Protein AF-A0A965PHQ6-F1 (afdb_monomer_lite)

Sequence (82 aa):
MTKRTKTWKIGEYCAGGVIRAKSCGELVKLEVRDYSTDELLNHAAFGRIHERQIFEFLTTFTTPYYADNVLAWIRQKVWGLA

pLDDT: mean 85.71, std 9.2, range [58.72, 94.38]

Secondary structure (DSSP, 8-state):
--EEEEEEE-TTTSSSSEEEEEEETTEEEEEEE-TTT--EEEEEEE-GGGHHHHHHHHHHHS-HHHHHHHHHHHIIIII---

Radius of gyration: 11.78 Å; chains: 1; bounding box: 31×21×34 Å

Foldseek 3Di:
DDWDKDWAQQQVFWQQRIWMWIDDAQKIKIFRAHNPPRHTPDIDIDGPVCLVVQQVVVVVTGPSVVSVVVSVCSCCPRVVHD

Structure (mmCIF, N/CA/C/O backbone):
data_AF-A0A965PHQ6-F1
#
_entry.id   AF-A0A965PHQ6-F1
#
loop_
_atom_site.group_PDB
_atom_site.id
_atom_site.type_symbol
_atom_site.label_atom_id
_atom_site.label_alt_id
_atom_site.label_comp_id
_atom_site.label_asym_id
_atom_site.label_entity_id
_atom_site.label_seq_id
_atom_site.pdbx_PDB_ins_code
_atom_site.Cartn_x
_atom_site.Cartn_y
_atom_site.Cartn_z
_atom_site.occupancy
_atom_site.B_iso_or_equiv
_atom_site.auth_seq_id
_atom_site.auth_comp_id
_atom_site.auth_asym_id
_atom_site.auth_atom_id
_atom_site.pdbx_PDB_model_num
ATOM 1 N N . MET A 1 1 ? -0.421 -4.834 21.524 1.00 61.28 1 MET A N 1
ATOM 2 C CA . MET A 1 1 ? -0.746 -4.289 20.185 1.00 61.28 1 MET A CA 1
ATOM 3 C C . MET A 1 1 ? -0.862 -5.428 19.191 1.00 61.28 1 MET A C 1
ATOM 5 O O . MET A 1 1 ? 0.048 -6.247 19.118 1.00 61.28 1 MET A O 1
ATOM 9 N N . THR A 1 2 ? -1.961 -5.492 18.443 1.00 75.81 2 THR A N 1
ATOM 10 C CA . THR A 1 2 ? -2.176 -6.547 17.445 1.00 75.81 2 THR A CA 1
ATOM 11 C C . THR A 1 2 ? -1.375 -6.233 16.186 1.00 75.81 2 THR A C 1
ATOM 13 O O . THR A 1 2 ? -1.577 -5.190 15.564 1.00 75.81 2 THR A O 1
ATOM 16 N N . LYS A 1 3 ? -0.455 -7.129 15.821 1.00 84.50 3 LYS A N 1
ATOM 17 C CA . LYS A 1 3 ? 0.297 -7.054 14.565 1.00 84.50 3 LYS A CA 1
ATOM 18 C C . LYS A 1 3 ? -0.443 -7.854 13.504 1.00 84.50 3 LYS A C 1
ATOM 20 O O . LYS A 1 3 ? -0.803 -9.003 13.748 1.00 84.50 3 LYS A O 1
ATOM 25 N N . ARG A 1 4 ? -0.674 -7.265 12.334 1.00 87.25 4 ARG A N 1
ATOM 26 C CA . ARG A 1 4 ? -1.291 -7.948 11.189 1.00 87.25 4 ARG A CA 1
ATOM 27 C C . ARG A 1 4 ? -0.428 -7.702 9.965 1.00 87.25 4 ARG A C 1
ATOM 29 O O . ARG A 1 4 ? 0.065 -6.597 9.769 1.00 87.25 4 ARG A O 1
ATOM 36 N N . THR A 1 5 ? -0.204 -8.740 9.168 1.00 91.25 5 THR A N 1
ATOM 37 C CA . THR A 1 5 ? 0.547 -8.625 7.916 1.00 91.25 5 THR A CA 1
ATOM 38 C C . THR A 1 5 ? -0.247 -9.273 6.801 1.00 91.25 5 THR A C 1
ATOM 40 O O . THR A 1 5 ? -0.742 -10.386 6.970 1.00 91.25 5 THR A O 1
ATOM 43 N N . LYS A 1 6 ? -0.355 -8.591 5.663 1.00 89.75 6 LYS A N 1
ATOM 44 C CA . LYS A 1 6 ? -0.887 -9.169 4.431 1.00 89.75 6 LYS A CA 1
ATOM 45 C C . LYS A 1 6 ? 0.009 -8.798 3.264 1.00 89.75 6 LYS A C 1
ATOM 47 O O . LYS A 1 6 ? 0.548 -7.695 3.214 1.00 89.75 6 LYS A O 1
ATOM 52 N N . THR A 1 7 ? 0.178 -9.753 2.358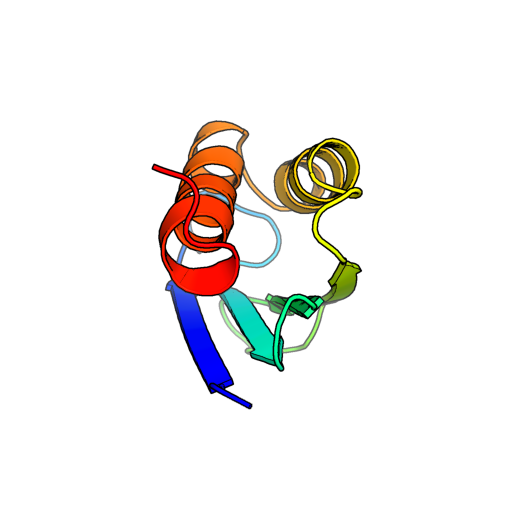 1.00 89.69 7 THR A N 1
ATOM 53 C CA . THR A 1 7 ? 0.970 -9.592 1.143 1.00 89.69 7 THR A CA 1
ATOM 54 C C . THR A 1 7 ? 0.081 -9.877 -0.057 1.00 89.69 7 THR A C 1
ATOM 56 O O . THR A 1 7 ? -0.627 -10.884 -0.067 1.00 89.69 7 THR A O 1
ATOM 59 N N . TRP A 1 8 ? 0.129 -9.002 -1.051 1.00 87.62 8 TRP A N 1
ATOM 60 C CA . TRP A 1 8 ? -0.505 -9.168 -2.350 1.00 87.62 8 TRP A CA 1
ATOM 61 C C . TRP A 1 8 ? 0.592 -9.352 -3.391 1.00 87.62 8 TRP A C 1
ATOM 63 O O . TRP A 1 8 ? 1.547 -8.580 -3.409 1.00 87.62 8 TRP A O 1
ATOM 73 N N . LYS A 1 9 ? 0.453 -10.371 -4.239 1.00 84.19 9 LYS A N 1
ATOM 74 C CA . LYS A 1 9 ? 1.308 -10.586 -5.409 1.00 84.19 9 LYS A CA 1
ATOM 75 C C . LYS A 1 9 ? 0.495 -1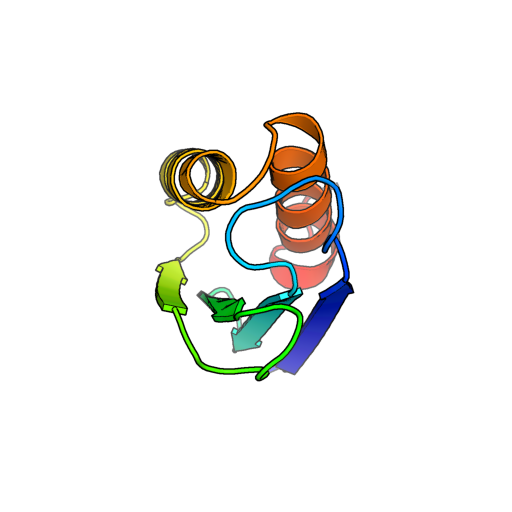0.200 -6.642 1.00 84.19 9 LYS A C 1
ATOM 77 O O . LYS A 1 9 ? -0.472 -10.880 -6.959 1.00 84.19 9 LYS A O 1
ATOM 82 N N . ILE A 1 10 ? 0.844 -9.079 -7.260 1.00 80.12 10 ILE A N 1
ATOM 83 C CA . ILE A 1 10 ? 0.075 -8.389 -8.305 1.00 80.12 10 ILE A CA 1
ATOM 84 C C . ILE A 1 10 ? 0.929 -8.175 -9.573 1.00 80.12 10 ILE A C 1
ATOM 86 O O . ILE A 1 10 ? 0.690 -7.255 -10.347 1.00 80.12 10 ILE A O 1
ATOM 90 N N . GLY A 1 11 ? 1.952 -9.019 -9.763 1.00 62.84 11 GLY A N 1
ATOM 91 C CA . GLY A 1 11 ? 3.080 -8.817 -10.684 1.00 62.84 11 GLY A CA 1
ATOM 92 C C . GLY A 1 11 ? 2.781 -8.556 -12.156 1.00 62.84 11 GLY A C 1
ATOM 93 O O . GLY A 1 11 ? 3.639 -7.996 -12.822 1.00 62.84 11 GLY A O 1
ATOM 94 N N . GLU A 1 12 ? 1.593 -8.886 -12.658 1.00 59.41 12 GLU A N 1
ATOM 95 C CA . GLU A 1 12 ? 1.213 -8.583 -14.048 1.00 59.41 12 GLU A CA 1
ATOM 96 C C . GLU A 1 12 ? 0.593 -7.189 -14.229 1.00 59.41 12 GLU A C 1
ATOM 98 O O . GLU A 1 12 ? 0.546 -6.681 -15.345 1.00 59.41 12 GLU A O 1
ATOM 103 N N . TYR A 1 13 ? 0.121 -6.550 -13.154 1.00 59.97 13 TYR A N 1
ATOM 104 C CA . TYR A 1 13 ? -0.744 -5.367 -13.248 1.00 59.97 13 TYR A CA 1
ATOM 105 C C . TYR A 1 13 ? -0.136 -4.102 -12.618 1.00 59.97 13 TYR A C 1
ATOM 107 O O . TYR A 1 13 ? -0.814 -3.074 -12.555 1.00 59.97 13 TYR A O 1
ATOM 115 N N . CYS A 1 14 ? 1.084 -4.163 -12.062 1.00 59.59 14 CYS A N 1
ATOM 116 C CA . CYS A 1 14 ? 1.613 -3.138 -11.145 1.00 59.59 14 CYS A CA 1
ATOM 117 C C . CYS A 1 14 ? 3.143 -2.982 -11.221 1.00 59.59 14 CYS A C 1
ATOM 119 O O . CYS A 1 14 ? 3.867 -3.977 -11.256 1.00 59.59 14 CYS A O 1
ATOM 121 N N . ALA A 1 15 ? 3.638 -1.740 -11.148 1.00 58.72 15 ALA A N 1
ATOM 122 C CA . ALA A 1 15 ? 5.051 -1.426 -10.947 1.00 58.72 15 ALA A CA 1
ATOM 123 C C . ALA A 1 15 ? 5.436 -1.741 -9.492 1.00 58.72 15 ALA A C 1
ATOM 125 O O . ALA A 1 15 ? 5.043 -1.040 -8.563 1.00 58.72 15 ALA A O 1
ATOM 126 N N . GLY A 1 16 ? 6.174 -2.831 -9.286 1.00 64.06 16 GLY A N 1
ATOM 127 C CA . GLY A 1 16 ? 6.342 -3.426 -7.962 1.00 64.06 16 GLY A CA 1
ATOM 128 C C . GLY A 1 16 ? 5.241 -4.440 -7.687 1.00 64.06 16 GLY A C 1
ATOM 129 O O . GLY A 1 16 ? 4.222 -4.156 -7.057 1.00 64.06 16 GLY A O 1
ATOM 130 N N . GLY A 1 17 ? 5.447 -5.652 -8.192 1.00 71.69 17 GLY A N 1
ATOM 131 C CA . GLY A 1 17 ? 4.453 -6.715 -8.169 1.00 71.69 17 GLY A CA 1
ATOM 132 C C . GLY A 1 17 ? 4.167 -7.329 -6.807 1.00 71.69 17 GLY A C 1
ATOM 133 O O . GLY A 1 17 ? 3.421 -8.306 -6.749 1.00 71.69 17 GLY A O 1
ATOM 134 N N . VAL A 1 18 ? 4.736 -6.817 -5.716 1.00 81.94 18 VAL A N 1
ATOM 135 C CA . VAL A 1 18 ? 4.439 -7.289 -4.365 1.00 81.94 18 VAL A CA 1
ATOM 136 C C . VAL A 1 18 ? 4.155 -6.111 -3.436 1.00 81.94 18 VAL A C 1
ATOM 138 O O . VAL A 1 18 ? 5.038 -5.316 -3.127 1.00 81.94 18 VAL A O 1
ATOM 141 N N . ILE A 1 19 ? 2.924 -6.035 -2.925 1.00 88.00 19 ILE A N 1
ATOM 142 C CA . ILE A 1 19 ? 2.524 -5.065 -1.896 1.00 88.00 19 ILE A CA 1
ATOM 143 C C . ILE A 1 19 ? 2.455 -5.794 -0.558 1.00 88.00 19 ILE A C 1
ATOM 145 O O . ILE A 1 19 ? 1.815 -6.838 -0.449 1.00 88.00 19 ILE A O 1
ATOM 149 N N . ARG A 1 20 ? 3.093 -5.261 0.484 1.00 90.19 20 ARG A N 1
ATOM 150 C CA . ARG A 1 20 ? 3.085 -5.831 1.837 1.00 90.19 20 ARG A CA 1
ATOM 151 C C . ARG A 1 20 ? 2.637 -4.777 2.842 1.00 90.19 20 ARG A C 1
ATOM 153 O O . ARG A 1 20 ? 3.342 -3.803 3.080 1.00 90.19 20 ARG A O 1
ATOM 160 N N . ALA A 1 21 ? 1.483 -4.998 3.465 1.00 90.12 21 ALA A N 1
ATOM 161 C CA . ALA A 1 21 ? 0.971 -4.162 4.545 1.00 90.12 21 ALA A CA 1
ATOM 162 C C . ALA A 1 21 ? 1.300 -4.795 5.896 1.00 90.12 21 ALA A C 1
ATOM 164 O O . ALA A 1 21 ? 0.942 -5.948 6.139 1.00 90.12 21 ALA A O 1
ATOM 165 N N . LYS A 1 22 ? 1.958 -4.042 6.778 1.00 90.94 22 LYS A N 1
ATOM 166 C CA . LYS A 1 22 ? 2.289 -4.425 8.157 1.00 90.94 22 LYS A CA 1
ATOM 167 C C . LYS A 1 22 ? 1.640 -3.433 9.112 1.00 90.94 22 LYS A C 1
ATOM 169 O O . LYS A 1 22 ? 1.937 -2.246 9.038 1.00 90.94 22 LYS A O 1
ATOM 174 N N . SER A 1 23 ? 0.792 -3.895 10.022 1.00 89.38 23 SER A N 1
ATOM 175 C CA . SER A 1 23 ? 0.172 -3.034 11.030 1.00 89.38 23 SER A CA 1
ATOM 176 C C . SER A 1 23 ? 0.831 -3.170 12.402 1.00 89.38 23 SER A C 1
ATOM 178 O O . SER A 1 23 ? 1.244 -4.260 12.812 1.00 89.38 23 SER A O 1
ATOM 180 N N . CYS A 1 24 ? 0.881 -2.059 13.132 1.00 85.44 24 CYS A N 1
ATOM 181 C CA . CYS A 1 24 ? 1.227 -2.006 14.548 1.00 85.44 24 CYS A CA 1
ATOM 182 C C . CYS A 1 24 ? 0.258 -1.044 15.248 1.00 85.44 24 CYS A C 1
ATOM 184 O O . CYS A 1 24 ? 0.427 0.173 15.188 1.00 85.44 24 CYS A O 1
ATOM 186 N N . GLY A 1 25 ? -0.799 -1.584 15.862 1.00 84.88 25 GLY A N 1
ATOM 187 C CA . GLY A 1 25 ? -1.912 -0.753 16.332 1.00 84.88 25 GLY A CA 1
ATOM 188 C C . GLY A 1 25 ? -2.678 -0.149 15.151 1.00 84.88 25 GLY A C 1
ATOM 189 O O . GLY A 1 25 ? -3.046 -0.879 14.233 1.00 84.88 25 GLY A O 1
ATOM 190 N N . GLU A 1 26 ? -2.894 1.167 15.173 1.00 84.44 26 GLU A N 1
ATOM 191 C CA . GLU A 1 26 ? -3.600 1.903 14.109 1.00 84.44 26 GLU A CA 1
ATOM 192 C C . GLU A 1 26 ? -2.696 2.333 12.945 1.00 84.44 26 GLU A C 1
ATOM 194 O O . GLU A 1 26 ? -3.191 2.757 11.898 1.00 84.44 26 GLU A O 1
ATOM 199 N N . LEU A 1 27 ? -1.376 2.223 13.115 1.00 90.00 27 LEU A N 1
ATOM 200 C CA . LEU A 1 27 ? -0.407 2.542 12.076 1.00 90.00 27 LEU A CA 1
ATOM 201 C C . LEU A 1 27 ? -0.241 1.355 11.128 1.00 90.00 27 LEU A C 1
ATOM 203 O O . LEU A 1 27 ? -0.096 0.207 11.563 1.00 90.00 27 LEU A O 1
ATOM 207 N N . VAL A 1 28 ? -0.200 1.643 9.831 1.00 92.81 28 VAL A N 1
ATOM 208 C CA . VAL A 1 28 ? 0.078 0.676 8.772 1.00 92.81 28 VAL A CA 1
ATOM 209 C C . VAL A 1 28 ? 1.290 1.122 7.963 1.00 92.81 28 VAL A C 1
ATOM 211 O O . VAL A 1 28 ? 1.335 2.226 7.432 1.00 92.81 28 VAL A O 1
ATOM 214 N N . LYS A 1 29 ? 2.291 0.249 7.871 1.00 94.38 29 LYS A N 1
ATOM 215 C CA . LYS A 1 29 ? 3.428 0.387 6.965 1.00 94.38 29 LYS A CA 1
ATOM 216 C C . LYS A 1 29 ? 3.137 -0.389 5.687 1.00 94.38 29 LYS A C 1
ATOM 218 O O . LYS A 1 29 ? 2.880 -1.591 5.748 1.00 94.38 29 LYS A O 1
ATOM 223 N N . LEU A 1 30 ? 3.205 0.290 4.553 1.00 92.88 30 LEU A N 1
ATOM 224 C CA . LEU A 1 30 ? 3.108 -0.292 3.222 1.00 92.88 30 LEU A CA 1
ATOM 225 C C . LEU A 1 30 ? 4.506 -0.395 2.622 1.00 92.88 30 LEU A C 1
ATOM 227 O O . LEU A 1 30 ? 5.268 0.566 2.655 1.00 92.88 30 LEU A O 1
ATOM 231 N N . GLU A 1 31 ? 4.844 -1.569 2.106 1.00 93.31 31 GLU A N 1
ATOM 232 C CA . GLU A 1 31 ? 6.069 -1.842 1.357 1.00 93.31 31 GLU A CA 1
ATOM 233 C C . GLU A 1 31 ? 5.674 -2.285 -0.052 1.00 93.31 31 GLU A C 1
ATOM 235 O O . GLU A 1 31 ? 4.876 -3.211 -0.202 1.00 93.31 31 GLU A O 1
ATOM 240 N N . VAL A 1 32 ? 6.238 -1.633 -1.063 1.00 90.75 32 VAL A N 1
ATOM 241 C CA . VAL A 1 32 ? 6.134 -2.008 -2.474 1.00 90.75 32 VAL A CA 1
ATOM 242 C C . VAL A 1 32 ? 7.465 -2.621 -2.881 1.00 90.75 32 VAL A C 1
ATOM 244 O O . VAL A 1 32 ? 8.521 -2.022 -2.658 1.00 90.75 32 VAL A O 1
ATOM 247 N N . ARG A 1 33 ? 7.419 -3.830 -3.432 1.00 89.62 33 ARG A N 1
ATOM 248 C CA . ARG A 1 33 ? 8.595 -4.618 -3.792 1.00 89.62 33 ARG A CA 1
ATOM 249 C C . ARG A 1 33 ? 8.517 -5.100 -5.229 1.00 89.62 33 ARG A C 1
ATOM 251 O O . ARG A 1 33 ? 7.421 -5.320 -5.750 1.00 89.62 33 ARG A O 1
ATOM 258 N N . ASP A 1 34 ? 9.681 -5.272 -5.840 1.00 86.25 34 ASP A N 1
ATOM 259 C CA . ASP A 1 34 ? 9.792 -5.859 -7.167 1.00 86.25 34 ASP A CA 1
ATOM 260 C C . ASP A 1 34 ? 9.273 -7.305 -7.176 1.00 86.25 34 ASP A C 1
ATOM 262 O O . ASP A 1 34 ? 9.418 -8.043 -6.201 1.00 86.25 34 ASP A O 1
ATOM 266 N N . TYR A 1 35 ? 8.642 -7.710 -8.278 1.00 82.06 35 TYR A N 1
ATOM 267 C CA . TYR A 1 35 ? 8.071 -9.053 -8.393 1.00 82.06 35 TYR A CA 1
ATOM 268 C C . TYR A 1 35 ? 9.136 -10.145 -8.518 1.00 82.06 35 TYR A C 1
ATOM 270 O O . TYR A 1 35 ? 8.954 -11.245 -7.996 1.00 82.06 35 TYR A O 1
ATOM 278 N N . SER A 1 36 ? 10.219 -9.846 -9.231 1.00 80.50 36 SER A N 1
ATOM 279 C CA . SER A 1 36 ? 11.241 -10.813 -9.623 1.00 80.50 36 SER A CA 1
ATOM 280 C C . SER A 1 36 ? 12.351 -10.900 -8.582 1.00 80.50 36 SER A C 1
ATOM 282 O O . SER A 1 36 ? 12.802 -11.998 -8.264 1.00 80.50 36 SER A O 1
ATOM 284 N N . THR A 1 37 ? 12.781 -9.760 -8.034 1.00 84.50 37 THR A N 1
ATOM 285 C CA . THR A 1 37 ? 13.920 -9.686 -7.105 1.00 84.50 37 THR A CA 1
ATOM 286 C C . THR A 1 37 ? 13.515 -9.561 -5.630 1.00 84.50 37 THR A C 1
ATOM 288 O O . THR A 1 37 ? 14.366 -9.704 -4.757 1.00 84.50 37 THR A O 1
ATOM 291 N N . ASP A 1 38 ? 12.232 -9.311 -5.325 1.00 83.06 38 ASP A N 1
ATOM 292 C CA . ASP A 1 38 ? 11.718 -8.931 -3.987 1.00 83.06 38 ASP A CA 1
ATOM 293 C C . ASP A 1 38 ? 12.420 -7.696 -3.377 1.00 83.06 38 ASP A C 1
ATOM 295 O O . ASP A 1 38 ? 12.288 -7.416 -2.176 1.00 83.06 38 ASP A O 1
ATOM 299 N N . GLU A 1 39 ? 13.142 -6.920 -4.193 1.00 87.75 39 GLU A N 1
ATOM 300 C CA . GLU A 1 39 ? 13.803 -5.693 -3.760 1.00 87.75 39 GLU A CA 1
ATOM 301 C C . GLU A 1 39 ? 12.776 -4.645 -3.337 1.00 87.75 39 GLU A C 1
ATOM 303 O O . GLU A 1 39 ? 11.717 -4.487 -3.946 1.00 87.75 39 GLU A O 1
ATOM 308 N N . LEU A 1 40 ? 13.082 -3.915 -2.263 1.00 89.00 40 LEU A N 1
ATOM 309 C CA . LEU A 1 40 ? 12.213 -2.857 -1.763 1.00 89.00 40 LEU A CA 1
ATOM 310 C C . LEU A 1 40 ? 12.304 -1.636 -2.679 1.00 89.00 40 LEU A C 1
ATOM 312 O O . LEU A 1 40 ? 13.293 -0.911 -2.643 1.00 89.00 40 LEU A O 1
ATOM 316 N N . LEU A 1 41 ? 11.240 -1.382 -3.438 1.00 89.06 41 LEU A N 1
ATOM 317 C CA . LEU A 1 41 ? 11.150 -0.234 -4.338 1.00 89.06 41 LEU A CA 1
ATOM 318 C C . LEU A 1 41 ? 10.724 1.026 -3.588 1.00 89.06 41 LEU A C 1
ATOM 320 O O . LEU A 1 41 ? 11.288 2.098 -3.785 1.00 89.06 41 LEU A O 1
ATOM 324 N N . ASN A 1 42 ? 9.715 0.909 -2.719 1.00 90.94 42 ASN A N 1
ATOM 325 C CA . ASN A 1 42 ? 9.225 2.038 -1.934 1.00 90.94 42 ASN A CA 1
ATOM 326 C C . ASN A 1 42 ? 8.536 1.575 -0.642 1.00 90.94 42 ASN A C 1
ATOM 328 O O . ASN A 1 42 ? 8.077 0.437 -0.528 1.00 90.94 42 ASN A O 1
ATOM 332 N N . HIS A 1 43 ? 8.452 2.456 0.352 1.00 93.00 43 HIS A N 1
ATOM 333 C CA . HIS A 1 43 ? 7.663 2.226 1.551 1.00 93.00 43 HIS A CA 1
ATOM 334 C C . HIS A 1 43 ? 7.186 3.530 2.186 1.00 93.00 43 HIS A C 1
ATOM 336 O O . HIS A 1 43 ? 7.872 4.546 2.152 1.00 93.00 43 HIS A O 1
ATOM 342 N N . ALA A 1 44 ? 6.038 3.467 2.850 1.00 93.31 44 ALA A N 1
ATOM 343 C CA . ALA A 1 44 ? 5.506 4.572 3.634 1.00 93.31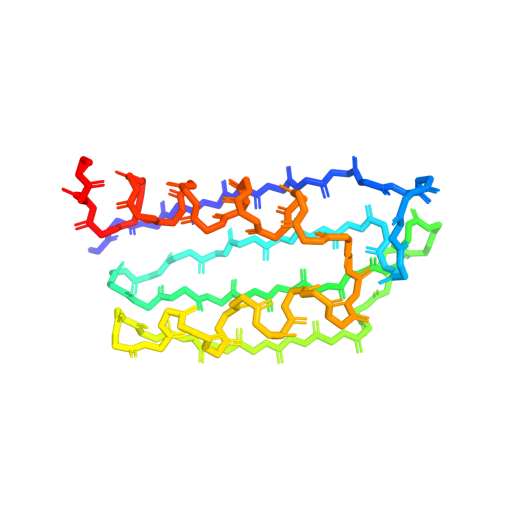 44 ALA A CA 1
ATOM 344 C C . ALA A 1 44 ? 4.691 4.046 4.821 1.00 93.31 44 ALA A C 1
ATOM 346 O O . ALA A 1 44 ? 4.205 2.912 4.807 1.00 93.31 44 ALA A O 1
ATOM 347 N N . ALA A 1 45 ? 4.577 4.853 5.875 1.00 93.12 45 ALA A N 1
ATOM 348 C CA . ALA A 1 45 ? 3.789 4.537 7.058 1.00 93.12 45 ALA A CA 1
ATOM 349 C C . ALA A 1 45 ? 2.658 5.551 7.213 1.00 93.12 45 ALA A C 1
ATOM 351 O O . ALA A 1 45 ? 2.871 6.754 7.088 1.00 93.12 45 ALA A O 1
ATOM 352 N N . PHE A 1 46 ? 1.464 5.048 7.499 1.00 92.75 46 PHE A N 1
ATOM 353 C CA . PHE A 1 46 ? 0.237 5.824 7.500 1.00 92.75 46 PHE A CA 1
ATOM 354 C C . PHE A 1 46 ? -0.595 5.523 8.743 1.00 92.75 46 PHE A C 1
ATOM 356 O O . PHE A 1 46 ? -0.614 4.395 9.238 1.00 92.75 46 PHE A O 1
ATOM 363 N N . GLY A 1 47 ? -1.300 6.539 9.234 1.00 89.94 47 GLY A N 1
ATOM 364 C CA . GLY A 1 47 ? -2.343 6.390 10.247 1.00 89.94 47 GLY A CA 1
ATOM 365 C C . GLY A 1 47 ? -3.741 6.472 9.637 1.00 89.94 47 GLY A C 1
ATOM 366 O O . GLY A 1 47 ? -3.901 6.739 8.448 1.00 89.94 47 GLY A O 1
ATOM 367 N N . ARG A 1 48 ? -4.768 6.317 10.475 1.00 85.50 48 ARG A N 1
ATOM 368 C CA . ARG A 1 48 ? -6.181 6.332 10.062 1.00 85.50 48 ARG A CA 1
ATOM 369 C C . ARG A 1 48 ? -6.605 7.573 9.270 1.00 85.50 48 ARG A C 1
ATOM 371 O O . ARG A 1 48 ? -7.391 7.461 8.340 1.00 85.50 48 ARG A O 1
ATOM 378 N N . ILE A 1 49 ? -6.064 8.747 9.595 1.00 88.31 49 ILE A N 1
ATOM 379 C CA . ILE A 1 49 ? -6.413 10.004 8.906 1.00 88.31 49 ILE A CA 1
ATOM 380 C C 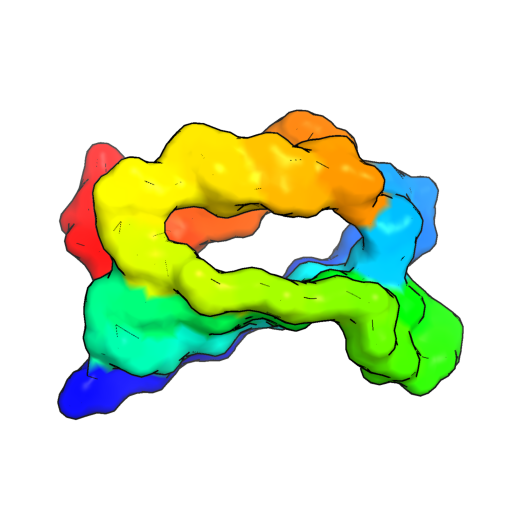. ILE A 1 49 ? -5.822 10.113 7.485 1.00 88.31 49 ILE A C 1
ATOM 382 O O . ILE A 1 49 ? -6.176 11.026 6.750 1.00 88.31 49 ILE A O 1
ATOM 386 N N . HIS A 1 50 ? -4.927 9.198 7.094 1.00 89.31 50 HIS A N 1
ATOM 387 C CA . HIS A 1 50 ? -4.147 9.275 5.851 1.00 89.31 50 HIS A CA 1
ATOM 388 C C . HIS A 1 50 ? -4.765 8.458 4.709 1.00 89.31 50 HIS A C 1
ATOM 390 O O . HIS A 1 50 ? -4.075 8.033 3.787 1.00 89.31 50 HIS A O 1
ATOM 396 N N . GLU A 1 51 ? -6.067 8.192 4.765 1.00 89.25 51 GLU A N 1
ATOM 397 C CA . GLU A 1 51 ? -6.733 7.265 3.852 1.00 89.25 51 GLU A CA 1
ATOM 398 C C . GLU A 1 51 ? -6.556 7.640 2.369 1.00 89.25 51 GLU A C 1
ATOM 400 O O . GLU A 1 51 ? -6.144 6.808 1.560 1.00 89.25 51 GLU A O 1
ATOM 405 N N . ARG A 1 52 ? -6.757 8.921 2.030 1.00 91.19 52 ARG A N 1
ATOM 406 C CA . ARG A 1 52 ? -6.520 9.445 0.674 1.00 91.19 52 ARG A CA 1
ATOM 407 C C . ARG A 1 52 ? -5.060 9.286 0.242 1.00 91.19 52 ARG A C 1
ATOM 409 O O . ARG A 1 52 ? -4.794 8.902 -0.889 1.00 91.19 52 ARG A O 1
ATOM 416 N N . GLN A 1 53 ? -4.117 9.540 1.149 1.00 93.75 53 GLN A N 1
ATOM 417 C CA . GLN A 1 53 ? -2.682 9.443 0.860 1.00 93.75 53 GLN A CA 1
ATOM 418 C C . GLN A 1 53 ? -2.251 7.990 0.638 1.00 93.75 53 GLN A C 1
ATOM 420 O O . GLN A 1 53 ? -1.393 7.735 -0.200 1.00 93.75 53 GLN A O 1
ATOM 425 N N . ILE A 1 54 ? -2.866 7.033 1.344 1.00 91.69 54 ILE A N 1
ATOM 426 C CA . ILE A 1 54 ? -2.660 5.603 1.091 1.00 91.69 54 ILE A CA 1
ATOM 427 C C . ILE A 1 54 ? -3.122 5.251 -0.323 1.00 91.69 54 ILE A C 1
ATOM 429 O O . ILE A 1 54 ? -2.392 4.579 -1.047 1.00 91.69 54 ILE A O 1
ATOM 433 N N . PHE A 1 55 ? -4.313 5.704 -0.718 1.00 92.50 55 PHE A N 1
ATOM 434 C CA . PHE A 1 55 ? -4.845 5.437 -2.051 1.00 92.50 55 PHE A CA 1
ATOM 435 C C . PHE A 1 55 ? -3.955 6.032 -3.151 1.00 92.50 55 PHE A C 1
ATOM 437 O O . PHE A 1 55 ? -3.586 5.324 -4.084 1.00 92.50 55 PHE A O 1
ATOM 444 N N . GLU A 1 56 ? -3.538 7.292 -3.017 1.00 92.56 56 GLU A N 1
ATOM 445 C CA . GLU A 1 56 ? -2.631 7.960 -3.964 1.00 92.56 56 GLU A CA 1
ATOM 446 C C . GLU A 1 56 ? -1.262 7.268 -4.040 1.00 92.56 56 GLU A C 1
ATOM 448 O O . GLU A 1 56 ? -0.748 7.014 -5.133 1.00 92.56 56 GLU A O 1
ATOM 453 N N . PHE A 1 57 ? -0.699 6.887 -2.888 1.00 91.81 57 PHE A N 1
ATOM 454 C CA . PHE A 1 57 ? 0.551 6.133 -2.821 1.00 91.81 57 PHE A CA 1
ATOM 455 C C . PHE A 1 57 ? 0.430 4.801 -3.560 1.00 91.81 57 PHE A C 1
ATOM 457 O O . PHE A 1 57 ? 1.252 4.496 -4.417 1.00 91.81 57 PHE A O 1
ATOM 464 N N . LEU A 1 58 ? -0.609 4.019 -3.266 1.00 90.06 58 LEU A N 1
ATOM 465 C CA . LEU A 1 58 ? -0.820 2.721 -3.899 1.00 90.06 58 LEU A CA 1
ATOM 466 C C . LEU A 1 58 ? -1.045 2.872 -5.405 1.00 90.06 58 LEU A C 1
ATOM 468 O O . LEU A 1 58 ? -0.401 2.173 -6.175 1.00 90.06 58 LEU A O 1
ATOM 472 N N . THR A 1 59 ? -1.870 3.825 -5.835 1.00 90.56 59 THR A N 1
ATOM 473 C CA . THR A 1 59 ? -2.197 4.049 -7.257 1.00 90.56 59 THR A CA 1
ATOM 474 C C . THR A 1 59 ? -0.989 4.499 -8.092 1.00 90.56 59 THR A C 1
ATOM 476 O O . THR A 1 59 ? -0.989 4.374 -9.311 1.00 90.56 59 THR A O 1
ATOM 479 N N . THR A 1 60 ? 0.083 4.977 -7.452 1.00 88.69 60 THR A N 1
ATOM 480 C CA . THR A 1 60 ? 1.362 5.258 -8.132 1.00 88.69 60 THR A CA 1
ATOM 481 C C . THR A 1 60 ? 2.074 3.971 -8.576 1.00 88.69 60 THR A C 1
ATOM 483 O O . THR A 1 60 ? 2.809 3.974 -9.560 1.00 88.69 60 THR A O 1
ATOM 486 N N . PHE A 1 61 ? 1.856 2.865 -7.860 1.00 85.56 61 PHE A N 1
ATOM 487 C CA . PHE A 1 61 ? 2.515 1.574 -8.093 1.00 85.56 61 PHE A CA 1
ATOM 488 C C . PHE A 1 61 ? 1.565 0.513 -8.650 1.00 85.56 61 PHE A C 1
ATOM 490 O O . PHE A 1 61 ? 1.994 -0.441 -9.288 1.00 85.56 61 PHE A O 1
ATOM 497 N N . THR A 1 62 ? 0.265 0.659 -8.422 1.00 86.38 62 THR A N 1
ATOM 498 C CA . THR A 1 62 ? -0.772 -0.301 -8.793 1.00 86.38 62 THR A CA 1
ATOM 499 C C . THR A 1 62 ? -1.957 0.391 -9.460 1.00 86.38 62 THR A C 1
ATOM 501 O O . THR A 1 62 ? -2.018 1.613 -9.539 1.00 86.38 62 THR A O 1
ATOM 504 N N . THR A 1 63 ? -2.925 -0.379 -9.948 1.00 86.94 63 THR A N 1
ATOM 505 C CA . THR A 1 63 ? -4.173 0.191 -10.461 1.00 86.94 63 THR A CA 1
ATOM 506 C C . THR A 1 63 ? -5.086 0.625 -9.304 1.00 86.94 63 THR A C 1
ATOM 508 O O . THR A 1 63 ? -5.024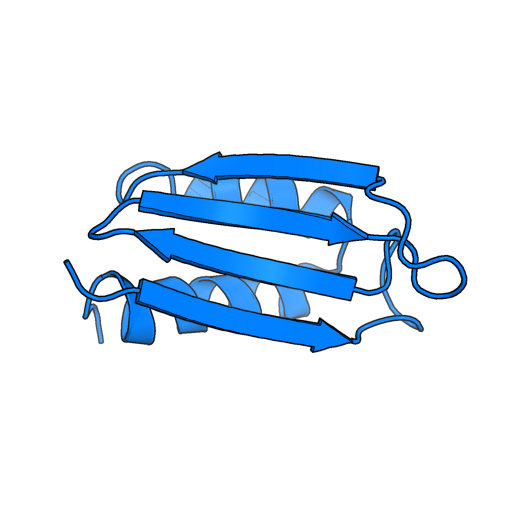 0.034 -8.218 1.00 86.94 63 THR A O 1
ATOM 511 N N . PRO A 1 64 ? -5.994 1.597 -9.526 1.00 88.31 64 PRO A N 1
ATOM 512 C CA . PRO A 1 64 ? -6.982 2.015 -8.526 1.00 88.31 64 PRO A CA 1
ATOM 513 C C . PRO A 1 64 ? -7.757 0.843 -7.904 1.00 88.31 64 PRO A C 1
ATOM 515 O O . PRO A 1 64 ? -7.970 0.800 -6.698 1.00 88.31 64 PRO A O 1
ATOM 518 N N . TYR A 1 65 ? -8.096 -0.165 -8.715 1.00 88.62 65 TYR A N 1
ATOM 519 C CA . TYR A 1 65 ? -8.800 -1.368 -8.269 1.00 88.62 65 TYR A CA 1
ATOM 520 C C . TYR A 1 65 ? -8.045 -2.134 -7.169 1.00 88.62 65 TYR A C 1
ATOM 522 O O . TYR A 1 65 ? -8.617 -2.559 -6.164 1.00 88.62 65 TYR A O 1
ATOM 530 N N . TYR A 1 66 ? -6.738 -2.327 -7.336 1.00 88.00 66 TYR A N 1
ATOM 531 C CA . TYR A 1 66 ? -5.926 -3.003 -6.328 1.00 88.00 66 TYR A CA 1
ATOM 532 C C . TYR A 1 66 ? -5.613 -2.093 -5.140 1.00 88.00 66 TYR A C 1
ATOM 534 O O . TYR A 1 66 ? -5.557 -2.589 -4.012 1.00 88.00 66 TYR A O 1
ATOM 542 N N . ALA A 1 67 ? -5.471 -0.784 -5.366 1.00 90.12 67 ALA A N 1
ATOM 543 C CA . ALA A 1 67 ? -5.354 0.192 -4.288 1.00 90.12 67 ALA A CA 1
ATOM 544 C C . ALA A 1 67 ? -6.572 0.122 -3.350 1.00 90.12 67 ALA A C 1
ATOM 546 O O . ALA A 1 67 ? -6.398 0.002 -2.135 1.00 90.12 67 ALA A O 1
ATOM 547 N N . ASP A 1 68 ? -7.785 0.063 -3.905 1.00 91.25 68 ASP A N 1
ATOM 548 C CA . ASP A 1 68 ? -9.024 -0.113 -3.141 1.00 91.25 68 ASP A CA 1
ATOM 549 C C . ASP A 1 68 ? -9.060 -1.438 -2.376 1.00 91.25 68 ASP A C 1
ATOM 551 O O . ASP A 1 68 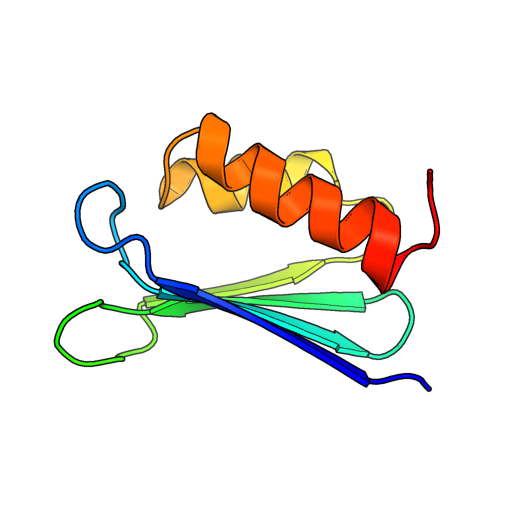? -9.428 -1.465 -1.203 1.00 91.25 68 ASP A O 1
ATOM 555 N N . ASN A 1 69 ? -8.615 -2.544 -2.979 1.00 91.12 69 ASN A N 1
ATOM 556 C CA . ASN A 1 69 ? -8.560 -3.843 -2.298 1.00 91.12 69 ASN A CA 1
ATOM 557 C C . ASN A 1 69 ? -7.620 -3.842 -1.082 1.00 91.12 69 ASN A C 1
ATOM 559 O O . ASN A 1 69 ? -7.916 -4.454 -0.046 1.00 91.12 69 ASN A O 1
ATOM 563 N N . VAL A 1 70 ? -6.470 -3.174 -1.197 1.00 90.62 70 VAL A N 1
ATOM 564 C CA . VAL A 1 70 ? -5.532 -3.003 -0.080 1.00 90.62 70 VAL A CA 1
ATOM 565 C C . VAL A 1 70 ? -6.154 -2.095 0.981 1.00 90.62 70 VAL A C 1
ATOM 567 O O . VAL A 1 70 ? -6.142 -2.445 2.164 1.00 90.62 70 VAL A O 1
ATOM 570 N N . LEU A 1 71 ? -6.751 -0.974 0.574 1.00 91.75 71 LEU A N 1
ATOM 571 C CA . LEU A 1 71 ? -7.382 -0.015 1.476 1.00 91.75 71 LEU A CA 1
ATOM 572 C C . LEU A 1 71 ? -8.565 -0.623 2.241 1.00 91.75 71 LEU A C 1
ATOM 574 O O . LEU A 1 71 ? -8.657 -0.464 3.458 1.00 91.75 71 LEU A O 1
ATOM 578 N N . ALA A 1 72 ? -9.420 -1.393 1.569 1.00 92.19 72 ALA A N 1
ATOM 579 C CA . ALA A 1 72 ? -10.532 -2.118 2.176 1.00 92.19 72 ALA A CA 1
ATOM 580 C C . ALA A 1 72 ? -10.044 -3.107 3.243 1.00 92.19 72 ALA A C 1
ATOM 582 O O . ALA A 1 72 ? -10.611 -3.190 4.336 1.00 92.19 72 ALA A O 1
ATOM 583 N N . TRP A 1 73 ? -8.939 -3.814 2.977 1.00 91.94 73 TRP A N 1
ATOM 584 C CA . TRP A 1 73 ? -8.326 -4.675 3.985 1.00 91.94 73 TRP A CA 1
ATOM 585 C C . TRP A 1 73 ? -7.812 -3.875 5.187 1.00 91.94 73 TRP A C 1
ATOM 587 O O . TRP A 1 73 ? -7.992 -4.321 6.317 1.00 91.94 73 TRP A O 1
ATOM 597 N N . ILE A 1 74 ? -7.215 -2.697 4.983 1.00 90.50 74 ILE A N 1
ATOM 598 C CA . ILE A 1 74 ? -6.761 -1.829 6.082 1.00 90.50 74 ILE A CA 1
ATOM 599 C C . ILE A 1 74 ? -7.955 -1.344 6.913 1.00 90.50 74 ILE A C 1
ATOM 601 O O . ILE A 1 74 ? -7.941 -1.482 8.137 1.00 90.50 74 ILE A O 1
ATOM 605 N N . ARG A 1 75 ? -9.023 -0.852 6.275 1.00 90.38 75 ARG A N 1
ATOM 606 C CA . ARG A 1 75 ? -10.242 -0.407 6.971 1.00 90.38 75 ARG A CA 1
ATOM 607 C C . ARG A 1 75 ? -10.826 -1.525 7.834 1.00 90.38 75 ARG A C 1
ATOM 609 O O . ARG A 1 75 ? -10.939 -1.365 9.048 1.00 90.38 75 ARG A O 1
ATOM 616 N N . GLN A 1 76 ? -11.069 -2.693 7.242 1.00 91.25 76 GLN A N 1
ATOM 617 C CA . GLN A 1 76 ? -11.729 -3.803 7.927 1.00 91.25 76 GLN A CA 1
ATOM 618 C C . GLN A 1 76 ? -10.817 -4.497 8.948 1.00 91.25 76 GLN A C 1
ATOM 620 O O . GLN A 1 76 ? -11.237 -4.853 10.050 1.00 91.25 76 GLN A O 1
ATOM 625 N N . LYS A 1 77 ? -9.561 -4.754 8.572 1.00 89.56 77 LYS A N 1
ATOM 626 C CA . LYS A 1 77 ? -8.635 -5.600 9.334 1.00 89.56 77 LYS A CA 1
ATOM 627 C C . LYS A 1 77 ? -7.566 -4.819 10.067 1.00 89.56 77 LYS A C 1
ATOM 629 O O . LYS A 1 77 ? -6.791 -5.463 10.748 1.00 89.56 77 LYS A O 1
ATOM 634 N N . VAL A 1 78 ? -7.474 -3.499 10.001 1.00 87.75 78 VAL A N 1
ATOM 635 C CA . VAL A 1 78 ? -6.569 -2.719 10.867 1.00 87.75 78 VAL A CA 1
ATOM 636 C C . VAL A 1 78 ? -7.385 -1.781 11.740 1.00 87.75 78 VAL A C 1
ATOM 638 O O . VAL A 1 78 ? -7.286 -1.881 12.960 1.00 87.75 78 VAL A O 1
ATOM 641 N N . TRP A 1 79 ? -8.249 -0.963 11.138 1.00 87.56 79 TRP A N 1
ATOM 642 C CA . TRP A 1 79 ? -9.023 0.056 11.859 1.00 87.56 79 TRP A CA 1
ATOM 643 C C . TRP A 1 79 ? -10.389 -0.414 12.366 1.00 87.56 79 TRP A C 1
ATOM 645 O O . TRP A 1 79 ? -11.006 0.288 13.159 1.00 87.56 79 TRP A O 1
ATOM 655 N N . GLY A 1 80 ? -10.855 -1.594 11.947 1.00 85.06 80 GLY A N 1
ATOM 656 C CA . GLY A 1 80 ? -12.145 -2.138 12.379 1.00 85.06 80 GLY A CA 1
ATOM 657 C C . GLY A 1 80 ? -13.348 -1.340 11.870 1.00 85.06 80 GLY A C 1
ATOM 658 O O . GLY A 1 80 ? -14.392 -1.343 12.514 1.00 85.06 80 GLY A O 1
ATOM 659 N N . LEU A 1 81 ? -13.194 -0.645 10.742 1.00 76.75 81 LEU A N 1
ATOM 660 C CA . LEU A 1 81 ? -14.270 0.070 10.064 1.00 76.75 81 LEU A CA 1
ATOM 661 C C . LEU A 1 81 ? -14.908 -0.882 9.051 1.00 76.75 81 LEU A C 1
ATOM 663 O O . LEU A 1 81 ? -14.199 -1.435 8.205 1.00 76.75 81 LEU A O 1
ATOM 667 N N . ALA A 1 82 ? -16.207 -1.127 9.226 1.00 59.31 82 ALA A N 1
ATOM 668 C CA . ALA A 1 82 ? -17.031 -1.957 8.352 1.00 59.31 82 ALA A CA 1
ATOM 669 C C . ALA A 1 82 ? -17.464 -1.173 7.111 1.00 59.31 82 ALA A C 1
ATOM 671 O O . ALA A 1 82 ? -17.819 0.017 7.276 1.00 59.31 82 ALA A O 1
#